Protein AF-A0A0U5G8X6-F1 (afdb_monomer_lite)

Sequence (154 aa):
MSQSPSPLSIPTVTPYTIPTEWAPALGSHRTGYASTMPDGLKQTNGIVRELLHFNAFVTVMPESDQDAERSIAPEVDDLRTQAELASPGQDELGKRTYGFWQCPDGFIKWGMGIVSDVAEDVVLALVEAGREVQVETFTGRDPACGTKPALGFQ

Secondary structure (DSSP, 8-state):
-PPPPPPP-----PPPPPPTTTGGGTTSEEEEEEE-TTS-EEEEEEEEEEEEEEEEEEEEE-SSHHHHHT-B---HHHHHHHHHH--TT---TT-EEEEEEE-TTSEEEEEEEEEEEEEEEEEEEEEEE----------SPPTTT-PPP-----

Structure (mmCIF, N/CA/C/O backbone):
data_AF-A0A0U5G8X6-F1
#
_entry.id   AF-A0A0U5G8X6-F1
#
loop_
_atom_site.group_PDB
_atom_site.id
_atom_site.type_symbol
_atom_site.label_atom_id
_atom_site.label_alt_id
_atom_site.label_comp_id
_atom_site.label_asym_id
_atom_site.label_entity_id
_atom_site.label_seq_id
_atom_site.pdbx_PDB_ins_code
_atom_site.Cartn_x
_atom_site.Cartn_y
_atom_site.Cartn_z
_atom_site.occupancy
_atom_site.B_iso_or_equiv
_atom_site.auth_seq_id
_atom_site.auth_comp_id
_atom_site.auth_asym_id
_atom_site.auth_atom_id
_atom_site.pdbx_PDB_model_num
ATOM 1 N N . MET A 1 1 ? 7.012 1.371 52.267 1.00 55.59 1 MET A N 1
ATOM 2 C CA . MET A 1 1 ? 6.743 0.107 51.550 1.00 55.59 1 MET A CA 1
ATOM 3 C C . MET A 1 1 ? 6.779 0.429 50.063 1.00 55.59 1 MET A C 1
ATOM 5 O O . MET A 1 1 ? 5.874 1.107 49.602 1.00 55.59 1 MET A O 1
ATOM 9 N N . SER A 1 2 ? 7.853 0.072 49.351 1.00 55.00 2 SER A N 1
ATOM 10 C CA . SER A 1 2 ? 7.955 0.284 47.896 1.00 55.00 2 SER A CA 1
ATOM 11 C C . SER A 1 2 ? 7.335 -0.905 47.177 1.00 55.00 2 SER A C 1
ATOM 13 O O . SER A 1 2 ? 7.788 -2.029 47.377 1.00 55.00 2 SER A O 1
ATOM 15 N N . GLN A 1 3 ? 6.301 -0.669 46.372 1.00 51.91 3 GLN A N 1
ATOM 16 C CA . GLN A 1 3 ? 5.785 -1.677 45.449 1.00 51.91 3 GLN A CA 1
ATOM 17 C C . GLN A 1 3 ? 6.628 -1.640 44.173 1.00 51.91 3 GLN A C 1
ATOM 19 O O . GLN A 1 3 ? 6.759 -0.591 43.543 1.00 51.91 3 GLN A O 1
ATOM 24 N N . SER A 1 4 ? 7.232 -2.773 43.821 1.00 58.94 4 SER A N 1
ATOM 25 C CA . SER A 1 4 ? 7.883 -2.951 42.525 1.00 58.94 4 SER A CA 1
ATOM 26 C C . SER A 1 4 ? 6.825 -2.917 41.416 1.00 58.94 4 SER A C 1
ATOM 28 O O . SER A 1 4 ? 5.787 -3.565 41.571 1.00 58.94 4 SER A O 1
ATOM 30 N N . PRO A 1 5 ? 7.056 -2.191 40.308 1.00 54.62 5 PRO A N 1
ATOM 31 C CA . PRO A 1 5 ? 6.130 -2.187 39.185 1.00 54.62 5 PRO A CA 1
ATOM 32 C C . PRO A 1 5 ? 6.063 -3.583 38.563 1.00 54.62 5 PRO A C 1
ATOM 34 O O . PRO A 1 5 ? 7.088 -4.236 38.352 1.00 54.62 5 PRO A O 1
ATOM 37 N N . SER A 1 6 ? 4.846 -4.048 38.291 1.00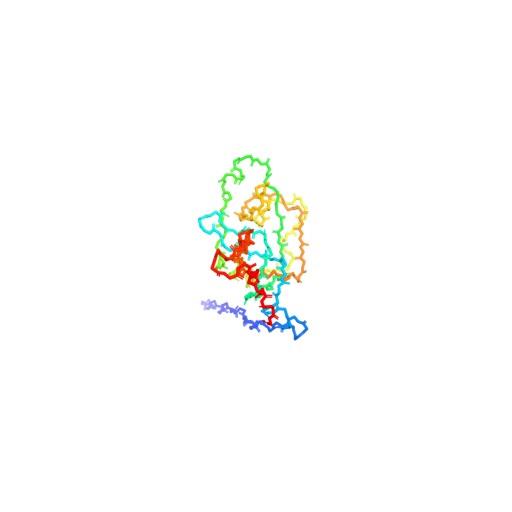 61.19 6 SER A N 1
ATOM 38 C CA . SER A 1 6 ? 4.619 -5.300 37.575 1.00 61.19 6 SER A CA 1
ATOM 39 C C . SER A 1 6 ? 5.204 -5.213 36.159 1.00 61.19 6 SER A C 1
ATOM 41 O O . SER A 1 6 ? 5.066 -4.171 35.512 1.00 61.19 6 SER A O 1
ATOM 43 N N . PRO A 1 7 ? 5.854 -6.276 35.659 1.00 54.09 7 PRO A N 1
ATOM 44 C CA . PRO A 1 7 ? 6.399 -6.283 34.310 1.00 54.09 7 PRO A CA 1
ATOM 45 C C . PRO A 1 7 ? 5.270 -6.182 33.277 1.00 54.09 7 PRO A C 1
ATOM 47 O O . PRO A 1 7 ? 4.274 -6.906 33.349 1.00 54.09 7 PRO A O 1
ATOM 50 N N . LEU A 1 8 ? 5.441 -5.272 32.315 1.00 38.34 8 LEU A N 1
ATOM 51 C CA . LEU A 1 8 ? 4.587 -5.160 31.135 1.00 38.34 8 LEU A CA 1
ATOM 52 C C . LEU A 1 8 ? 4.629 -6.487 30.372 1.00 38.34 8 LEU A C 1
ATOM 54 O O . LEU A 1 8 ? 5.698 -6.958 29.984 1.00 38.34 8 LEU A O 1
ATOM 58 N N . SER A 1 9 ? 3.463 -7.101 30.186 1.00 38.19 9 SER A N 1
ATOM 59 C CA . SER A 1 9 ? 3.331 -8.306 29.370 1.00 38.19 9 SER A CA 1
ATOM 60 C C . SER A 1 9 ? 3.468 -7.909 27.905 1.00 38.19 9 SER A C 1
ATOM 62 O O . SER A 1 9 ? 2.636 -7.168 27.387 1.00 38.19 9 SER A O 1
ATOM 64 N N . ILE A 1 10 ? 4.535 -8.365 27.251 1.00 36.16 10 ILE A N 1
ATOM 65 C CA . ILE A 1 10 ? 4.711 -8.186 25.809 1.00 36.16 10 ILE A CA 1
ATOM 66 C C . ILE A 1 10 ? 3.688 -9.105 25.122 1.00 36.16 10 ILE A C 1
ATOM 68 O O . ILE A 1 10 ? 3.688 -10.307 25.413 1.00 36.16 10 ILE A O 1
ATOM 72 N N . PRO A 1 11 ? 2.794 -8.584 24.260 1.00 35.22 11 PRO A N 1
ATOM 73 C CA . PRO A 1 11 ? 1.847 -9.423 23.542 1.00 35.22 11 PRO A CA 1
ATOM 74 C C . PRO A 1 11 ? 2.612 -10.446 22.700 1.00 35.22 11 PRO A C 1
ATOM 76 O O . PRO A 1 11 ? 3.567 -10.121 21.996 1.00 35.22 11 PRO A O 1
ATOM 79 N N . THR A 1 12 ? 2.215 -11.711 22.815 1.00 32.28 12 THR A N 1
ATOM 80 C CA . THR A 1 12 ? 2.789 -12.792 22.014 1.00 32.28 12 THR A CA 1
ATOM 81 C C . THR A 1 12 ? 2.284 -12.633 20.584 1.00 32.28 12 THR A C 1
ATOM 83 O O . THR A 1 12 ? 1.114 -12.892 20.309 1.00 32.28 12 THR A O 1
ATOM 86 N N . VAL A 1 13 ? 3.160 -12.182 19.685 1.00 33.34 13 VAL A N 1
ATOM 87 C CA . VAL A 1 13 ? 2.876 -12.140 18.247 1.00 33.34 13 VAL A CA 1
ATOM 88 C C . VAL A 1 13 ? 2.747 -13.584 17.777 1.00 33.34 13 VAL A C 1
ATOM 90 O O . VAL A 1 13 ? 3.715 -14.344 17.786 1.00 33.34 13 VAL A O 1
ATOM 93 N N . THR A 1 14 ? 1.527 -13.989 17.434 1.00 33.44 14 THR A N 1
ATOM 94 C CA . THR A 1 14 ? 1.301 -15.297 16.818 1.00 33.44 14 THR A CA 1
ATOM 95 C C . THR A 1 14 ? 1.704 -15.165 15.352 1.00 33.44 14 THR A C 1
ATOM 97 O O . THR A 1 14 ? 1.130 -14.312 14.675 1.00 33.44 14 THR A O 1
ATOM 100 N N . PRO A 1 15 ? 2.679 -15.942 14.844 1.00 36.69 15 PRO A N 1
ATOM 101 C CA . PRO A 1 15 ? 3.038 -15.879 13.435 1.00 36.69 15 PRO A CA 1
ATOM 102 C C . PRO A 1 15 ? 1.812 -16.258 12.602 1.00 36.69 15 PRO A C 1
ATOM 104 O O . PRO A 1 15 ? 1.277 -17.365 12.717 1.00 36.69 15 PRO A O 1
ATOM 107 N N . TYR A 1 16 ? 1.331 -15.305 11.809 1.00 46.72 16 TYR A N 1
ATOM 108 C CA . TYR A 1 16 ? 0.156 -15.502 10.976 1.00 46.72 16 TYR A CA 1
ATOM 109 C C . TYR A 1 16 ? 0.471 -16.517 9.875 1.00 46.72 16 TYR A C 1
ATOM 111 O O . TYR A 1 16 ? 1.478 -16.420 9.175 1.00 46.72 16 TYR A O 1
ATOM 119 N N . THR A 1 17 ? -0.397 -17.516 9.738 1.00 42.88 17 THR A N 1
ATOM 120 C CA . THR A 1 17 ? -0.304 -18.526 8.683 1.00 42.88 17 THR A CA 1
ATOM 121 C C . THR A 1 17 ? -1.253 -18.124 7.566 1.00 42.88 17 THR A C 1
ATOM 123 O O . THR A 1 17 ? -2.453 -18.010 7.802 1.00 42.88 17 THR A O 1
ATOM 126 N N . ILE A 1 18 ? -0.720 -17.924 6.358 1.00 48.94 18 ILE A N 1
ATOM 127 C CA . ILE A 1 18 ? -1.517 -17.614 5.165 1.00 48.94 18 ILE A CA 1
ATOM 128 C C . ILE A 1 18 ? -2.607 -18.694 5.000 1.00 48.94 18 ILE A C 1
ATOM 130 O O . ILE A 1 18 ? -2.266 -19.884 4.968 1.00 48.94 18 ILE A O 1
ATOM 134 N N . PRO A 1 19 ? -3.895 -18.317 4.882 1.00 51.84 19 PRO A N 1
ATOM 135 C CA . PRO A 1 19 ? -4.981 -19.240 4.595 1.00 51.84 19 PRO A CA 1
ATOM 136 C C . PRO A 1 19 ? -4.632 -20.141 3.409 1.00 51.84 19 PRO A C 1
ATOM 138 O O . PRO A 1 19 ? -4.176 -19.678 2.362 1.00 51.84 19 PRO A O 1
ATOM 141 N N . THR A 1 20 ? -4.835 -21.451 3.556 1.00 50.59 20 THR A N 1
ATOM 142 C CA . THR A 1 20 ? -4.421 -22.460 2.560 1.00 50.59 20 THR A CA 1
ATOM 143 C C . THR A 1 20 ? -5.060 -22.233 1.182 1.00 50.59 20 THR A C 1
ATOM 145 O O . THR A 1 20 ? -4.503 -22.621 0.158 1.00 50.59 20 THR A O 1
ATOM 148 N N . GLU A 1 21 ? -6.196 -21.544 1.142 1.00 52.50 21 GLU A N 1
ATOM 149 C CA . GLU A 1 21 ? -6.906 -21.110 -0.064 1.00 52.50 21 GLU A CA 1
ATOM 150 C C . GLU A 1 21 ? -6.194 -20.011 -0.874 1.00 52.50 21 GLU A C 1
ATOM 152 O O . GLU A 1 21 ? -6.480 -19.852 -2.060 1.00 52.50 21 GLU A O 1
ATOM 157 N N . TRP A 1 22 ? -5.230 -19.293 -0.287 1.00 53.91 22 TRP A N 1
ATOM 158 C CA . TRP A 1 22 ? -4.428 -18.268 -0.971 1.00 53.91 22 TRP A CA 1
ATOM 159 C C . TRP A 1 22 ? -3.051 -18.771 -1.419 1.00 53.91 22 TRP A C 1
ATOM 161 O O . TRP A 1 22 ? -2.419 -18.159 -2.280 1.00 53.91 22 TRP A O 1
ATOM 171 N N . ALA A 1 23 ? -2.617 -19.939 -0.933 1.00 51.88 23 ALA A N 1
ATOM 172 C CA . ALA A 1 23 ? -1.403 -20.618 -1.390 1.00 51.88 23 ALA A CA 1
ATOM 173 C C . ALA A 1 23 ? -1.316 -20.850 -2.923 1.00 51.88 23 ALA A C 1
ATOM 175 O O . ALA A 1 23 ? -0.206 -20.760 -3.451 1.00 51.88 23 ALA A O 1
ATOM 176 N N . PRO A 1 24 ? -2.418 -21.065 -3.683 1.00 56.81 24 PRO A N 1
ATOM 177 C CA . PRO A 1 24 ? -2.357 -21.179 -5.144 1.00 56.81 24 PRO A CA 1
ATOM 178 C C . PRO A 1 24 ? -1.986 -19.870 -5.861 1.00 56.81 24 PRO A C 1
ATOM 180 O O . PRO A 1 24 ? -1.780 -19.883 -7.074 1.00 56.81 24 PRO A O 1
ATOM 183 N N . ALA A 1 25 ? -1.966 -18.728 -5.162 1.00 65.75 25 ALA A N 1
ATOM 184 C CA . ALA A 1 25 ? -1.682 -17.435 -5.776 1.00 65.75 25 ALA A CA 1
ATOM 185 C C . ALA A 1 25 ? -0.180 -17.170 -5.944 1.00 65.75 25 ALA A C 1
ATOM 187 O O . ALA A 1 25 ? 0.185 -16.456 -6.878 1.00 65.75 25 ALA A O 1
ATOM 188 N N . LEU A 1 26 ? 0.690 -17.752 -5.111 1.00 77.69 26 LEU A N 1
ATOM 189 C CA . LEU A 1 26 ? 2.141 -17.605 -5.259 1.00 77.69 26 LEU A CA 1
ATOM 190 C C . LEU A 1 26 ? 2.605 -18.216 -6.589 1.00 77.69 26 LEU A C 1
ATOM 192 O O . LEU A 1 26 ? 2.219 -19.325 -6.950 1.00 77.69 26 LEU A O 1
ATOM 196 N N . GLY A 1 27 ? 3.417 -17.478 -7.342 1.00 80.06 27 GLY A N 1
ATOM 197 C CA . GLY A 1 27 ? 3.861 -17.873 -8.680 1.00 80.06 27 GLY A CA 1
ATOM 198 C C . GLY A 1 27 ? 2.821 -17.674 -9.791 1.00 80.06 27 GLY A C 1
ATOM 199 O O . GLY A 1 27 ? 3.159 -17.837 -10.961 1.00 80.06 27 GLY A O 1
ATOM 200 N N . SER A 1 28 ? 1.580 -17.290 -9.467 1.00 84.38 28 SER A N 1
ATOM 201 C CA . SER A 1 28 ? 0.555 -16.966 -10.469 1.00 84.38 28 SER A CA 1
ATOM 202 C C . SER A 1 28 ? 0.680 -15.521 -10.966 1.00 84.38 28 SER A C 1
ATOM 204 O O . SER A 1 28 ? 1.193 -14.655 -10.258 1.00 84.38 28 SER A O 1
ATOM 206 N N . HIS A 1 29 ? 0.199 -15.247 -12.182 1.00 83.31 29 HIS A N 1
ATOM 207 C CA . HIS A 1 29 ? 0.116 -13.885 -12.712 1.00 83.31 29 HIS A CA 1
ATOM 208 C C . HIS A 1 29 ? -1.139 -13.174 -12.196 1.00 83.31 29 HIS A C 1
ATOM 210 O O . HIS A 1 29 ? -2.255 -13.615 -12.482 1.00 83.31 29 HIS A O 1
ATOM 216 N N . ARG A 1 30 ? -0.966 -12.070 -11.460 1.00 82.06 30 ARG A N 1
ATOM 217 C CA . ARG A 1 30 ? -2.056 -11.232 -10.929 1.00 82.06 30 ARG A CA 1
ATOM 218 C C . ARG A 1 30 ? -1.658 -9.759 -10.886 1.00 82.06 30 ARG A C 1
ATOM 220 O O . ARG A 1 30 ? -0.491 -9.412 -11.063 1.00 82.06 30 ARG A O 1
ATOM 227 N N . THR A 1 31 ? -2.641 -8.902 -10.637 1.00 83.62 31 THR A N 1
ATOM 228 C CA . THR A 1 31 ? -2.404 -7.510 -10.255 1.00 83.62 31 THR A CA 1
ATOM 229 C C . THR A 1 31 ? -1.940 -7.453 -8.800 1.00 83.62 31 THR A C 1
ATOM 231 O O . THR A 1 31 ? -2.530 -8.098 -7.935 1.00 83.62 31 THR A O 1
ATOM 234 N N . GLY A 1 32 ? -0.896 -6.680 -8.535 1.00 87.50 32 GLY A N 1
ATOM 235 C CA . GLY A 1 32 ? -0.355 -6.435 -7.202 1.00 87.50 32 GLY A CA 1
ATOM 236 C C . GLY A 1 32 ? 0.553 -5.211 -7.208 1.00 87.50 32 GLY A C 1
ATOM 237 O O . GLY A 1 32 ? 0.454 -4.377 -8.107 1.00 87.50 32 GLY A O 1
ATOM 238 N N . TYR A 1 33 ? 1.447 -5.109 -6.231 1.00 87.75 33 TYR A N 1
ATOM 239 C CA . TYR A 1 33 ? 2.402 -4.011 -6.109 1.00 87.75 33 TYR A CA 1
ATOM 240 C C . TYR A 1 33 ? 3.819 -4.489 -6.398 1.00 87.75 33 TYR A C 1
ATOM 242 O O . TYR A 1 33 ? 4.267 -5.491 -5.843 1.00 87.75 33 TYR A O 1
ATOM 250 N N . ALA A 1 34 ? 4.526 -3.766 -7.262 1.00 88.62 34 ALA A N 1
ATOM 251 C CA . ALA A 1 34 ? 5.941 -3.985 -7.526 1.00 88.62 34 ALA A CA 1
ATOM 252 C C . ALA A 1 34 ? 6.750 -2.786 -7.049 1.00 88.62 34 ALA A C 1
ATOM 254 O O . ALA A 1 34 ? 6.329 -1.637 -7.206 1.00 88.62 34 ALA A O 1
ATOM 255 N N . SER A 1 35 ? 7.934 -3.065 -6.511 1.00 86.81 35 SER A N 1
ATOM 256 C CA . SER A 1 35 ? 8.897 -2.026 -6.180 1.00 86.81 35 SER A CA 1
ATOM 257 C C . SER A 1 35 ? 9.553 -1.479 -7.437 1.00 86.81 35 SER A C 1
ATOM 259 O O . SER A 1 35 ? 10.065 -2.221 -8.276 1.00 86.81 35 SER A O 1
ATOM 261 N N . THR A 1 36 ? 9.526 -0.161 -7.554 1.00 83.00 36 THR A N 1
ATOM 262 C CA . THR A 1 36 ? 10.104 0.616 -8.647 1.00 83.00 36 THR A CA 1
ATOM 263 C C . THR A 1 36 ? 11.045 1.659 -8.063 1.00 83.00 36 THR A C 1
ATOM 265 O O . THR A 1 36 ? 10.966 2.835 -8.415 1.00 83.00 36 THR A O 1
ATOM 268 N N . MET A 1 37 ? 11.884 1.254 -7.103 1.00 75.25 37 MET A N 1
ATOM 269 C CA . MET A 1 37 ? 12.822 2.172 -6.456 1.00 75.25 37 MET A CA 1
ATOM 270 C C . MET A 1 37 ? 13.568 3.012 -7.504 1.00 75.25 37 MET A C 1
ATOM 272 O O . MET A 1 37 ? 14.041 2.457 -8.502 1.00 75.25 37 MET A O 1
ATOM 276 N N . PRO A 1 38 ? 13.687 4.332 -7.287 1.00 71.88 38 PRO A N 1
ATOM 277 C CA . PRO A 1 38 ? 13.408 5.059 -6.040 1.00 71.88 38 PRO A CA 1
ATOM 278 C C . PRO A 1 38 ? 11.954 5.541 -5.854 1.00 71.88 38 PRO A C 1
ATOM 280 O O . PRO A 1 38 ? 11.653 6.141 -4.828 1.00 71.88 38 PRO A O 1
ATOM 283 N N . ASP A 1 39 ? 11.055 5.302 -6.810 1.00 73.19 39 ASP A N 1
ATOM 284 C CA . ASP A 1 39 ? 9.737 5.961 -6.852 1.00 73.19 39 ASP A CA 1
ATOM 285 C C . ASP A 1 39 ? 8.691 5.342 -5.899 1.00 73.19 39 ASP A C 1
ATOM 287 O O . ASP A 1 39 ? 7.629 5.922 -5.672 1.00 73.19 39 ASP A O 1
ATOM 291 N N . GLY A 1 40 ? 8.997 4.180 -5.310 1.00 82.50 40 GLY A N 1
ATOM 292 C CA . GLY A 1 40 ? 8.147 3.475 -4.345 1.00 82.50 40 GLY A CA 1
ATOM 293 C C . GLY A 1 40 ? 7.492 2.224 -4.912 1.00 82.50 40 GLY A C 1
ATOM 294 O O . GLY A 1 40 ? 8.123 1.444 -5.630 1.00 82.50 40 GLY A O 1
ATOM 295 N N . LEU A 1 41 ? 6.227 2.007 -4.553 1.00 87.19 41 LEU A N 1
ATOM 296 C CA . LEU A 1 41 ? 5.447 0.849 -4.977 1.00 87.19 41 LEU A CA 1
ATOM 297 C C . LEU A 1 41 ? 4.398 1.260 -6.000 1.00 87.19 41 LEU A C 1
ATOM 299 O O . LEU A 1 41 ? 3.588 2.150 -5.744 1.00 87.19 41 LEU A O 1
ATOM 303 N N . LYS A 1 42 ? 4.377 0.578 -7.145 1.00 88.62 42 LYS A N 1
ATOM 304 C CA . LYS A 1 42 ? 3.395 0.811 -8.205 1.00 88.62 42 LYS A CA 1
ATOM 305 C C . LYS A 1 42 ? 2.489 -0.391 -8.377 1.00 88.62 42 LYS A C 1
ATOM 307 O O . LYS A 1 42 ? 2.966 -1.527 -8.418 1.00 88.62 42 LYS A O 1
ATOM 312 N N . GLN A 1 43 ? 1.194 -0.138 -8.544 1.00 86.44 43 GLN A N 1
ATOM 313 C CA . GLN A 1 43 ? 0.272 -1.193 -8.936 1.00 86.44 43 GLN A CA 1
ATOM 314 C C . GLN A 1 43 ? 0.599 -1.660 -10.362 1.00 86.44 43 GLN A C 1
ATOM 316 O O . GLN A 1 43 ? 0.677 -0.856 -11.292 1.00 86.44 43 GLN A O 1
ATOM 321 N N . THR A 1 44 ? 0.813 -2.958 -10.542 1.00 87.69 44 THR A N 1
ATOM 322 C CA . THR A 1 44 ? 1.151 -3.553 -11.836 1.00 87.69 44 THR A CA 1
ATOM 323 C C . THR A 1 44 ? 0.706 -5.011 -11.912 1.00 87.69 44 THR A C 1
ATOM 325 O O . THR A 1 44 ? 0.312 -5.612 -10.913 1.00 87.69 44 THR A O 1
ATOM 328 N N . ASN A 1 45 ? 0.770 -5.591 -13.108 1.00 85.00 45 ASN A N 1
ATOM 329 C CA . ASN A 1 45 ? 0.574 -7.020 -13.317 1.00 85.00 45 ASN A CA 1
ATOM 330 C C . ASN A 1 45 ? 1.925 -7.734 -13.291 1.00 85.00 45 ASN A C 1
ATOM 332 O O . ASN A 1 45 ? 2.882 -7.304 -13.935 1.00 85.00 45 ASN A O 1
ATOM 336 N N . GLY A 1 46 ? 2.004 -8.851 -12.581 1.00 85.94 46 GLY A N 1
ATOM 337 C CA . GLY A 1 46 ? 3.246 -9.601 -12.472 1.00 85.94 46 GLY A CA 1
ATOM 338 C C . GLY A 1 46 ? 3.057 -10.959 -11.826 1.00 85.94 46 GLY A C 1
ATOM 339 O O . GLY A 1 46 ? 1.935 -11.385 -11.550 1.00 85.94 46 GLY A O 1
ATOM 340 N N . ILE A 1 47 ? 4.174 -11.642 -11.604 1.00 87.38 47 ILE A N 1
ATOM 341 C CA . ILE A 1 47 ? 4.188 -12.922 -10.898 1.00 87.38 47 ILE A CA 1
ATOM 342 C C . ILE A 1 47 ? 4.141 -12.618 -9.407 1.00 87.38 47 ILE A C 1
ATOM 344 O O . ILE A 1 47 ? 5.025 -11.933 -8.894 1.00 87.38 47 ILE A O 1
ATOM 348 N N . VAL A 1 48 ? 3.135 -13.135 -8.704 1.00 85.50 48 VAL A N 1
ATOM 349 C CA . VAL A 1 48 ? 3.031 -12.976 -7.250 1.00 85.50 48 VAL A CA 1
ATOM 350 C C . VAL A 1 48 ? 4.218 -13.673 -6.590 1.00 85.50 48 VAL A C 1
ATOM 352 O O . VAL A 1 48 ? 4.384 -14.889 -6.706 1.00 85.50 48 VAL A O 1
ATOM 355 N N . ARG A 1 49 ? 5.050 -12.899 -5.895 1.00 88.31 49 ARG A N 1
ATOM 356 C CA . ARG A 1 49 ? 6.190 -13.402 -5.122 1.00 88.31 49 ARG A CA 1
ATOM 357 C C . ARG A 1 49 ? 5.847 -13.582 -3.656 1.00 88.31 49 ARG A C 1
ATOM 359 O O . ARG A 1 49 ? 6.356 -14.503 -3.029 1.00 88.31 49 ARG A O 1
ATOM 366 N N . GLU A 1 50 ? 4.975 -12.730 -3.140 1.00 88.12 50 GLU A N 1
ATOM 367 C CA . GLU A 1 50 ? 4.638 -12.683 -1.725 1.00 88.12 50 GLU A CA 1
ATOM 368 C C . GLU A 1 50 ? 3.219 -12.136 -1.547 1.00 88.12 50 GLU A C 1
ATOM 370 O O . GLU A 1 50 ? 2.717 -11.383 -2.385 1.00 88.12 50 GLU A O 1
ATOM 375 N N . LEU A 1 51 ? 2.565 -12.548 -0.465 1.00 87.62 51 LEU A N 1
ATOM 376 C CA . LEU A 1 51 ? 1.259 -12.053 -0.049 1.00 87.62 51 LEU A CA 1
ATOM 377 C C . LEU A 1 51 ? 1.414 -11.457 1.348 1.00 87.62 51 LEU A C 1
ATOM 379 O O . LEU A 1 51 ? 1.829 -12.160 2.267 1.00 87.62 51 LEU A O 1
ATOM 383 N N . LEU A 1 52 ? 1.075 -10.183 1.497 1.00 85.31 52 LEU A N 1
ATOM 384 C CA . LEU A 1 52 ? 1.060 -9.486 2.775 1.00 85.31 52 LEU A CA 1
ATOM 385 C C . LEU A 1 52 ? -0.376 -9.399 3.272 1.00 85.31 52 LEU A C 1
ATOM 387 O O . LEU A 1 52 ? -1.242 -8.904 2.552 1.00 85.31 52 LEU A O 1
ATOM 391 N N . HIS A 1 53 ? -0.623 -9.876 4.487 1.00 82.12 53 HIS A N 1
ATOM 392 C CA . HIS A 1 53 ? -1.934 -9.792 5.118 1.00 82.12 53 HIS A CA 1
ATOM 393 C C . HIS A 1 53 ? -1.964 -8.634 6.112 1.00 82.12 53 HIS A C 1
ATOM 395 O O . HIS A 1 53 ? -1.182 -8.610 7.058 1.00 82.12 53 HIS A O 1
ATOM 401 N N . PHE A 1 54 ? -2.876 -7.697 5.896 1.00 80.69 54 PHE A N 1
ATOM 402 C CA . PHE A 1 54 ? -3.131 -6.556 6.756 1.00 80.69 54 PHE A CA 1
ATOM 403 C C . PHE A 1 54 ? -4.436 -6.798 7.502 1.00 80.69 54 PHE A C 1
ATOM 405 O O . PHE A 1 54 ? -5.500 -6.826 6.887 1.00 80.69 54 PHE A O 1
ATOM 412 N N . ASN A 1 55 ? -4.372 -6.896 8.830 1.00 78.38 55 ASN A N 1
ATOM 413 C CA . ASN A 1 55 ? -5.590 -6.961 9.646 1.00 78.38 55 ASN A CA 1
ATOM 414 C C . ASN A 1 55 ? -6.425 -5.677 9.500 1.00 78.38 55 ASN A C 1
ATOM 416 O O . ASN A 1 55 ? -7.648 -5.714 9.581 1.00 78.38 55 ASN A O 1
ATOM 420 N N . ALA A 1 56 ? -5.754 -4.543 9.273 1.00 81.12 56 ALA A N 1
ATOM 421 C CA . ALA A 1 56 ? -6.370 -3.277 8.910 1.00 81.12 56 ALA A CA 1
ATOM 422 C C . ALA A 1 56 ? -5.495 -2.539 7.890 1.00 81.12 56 ALA A C 1
ATOM 424 O O . ALA A 1 56 ? -4.297 -2.347 8.102 1.00 81.12 56 ALA A O 1
ATOM 425 N N . PHE A 1 57 ? -6.097 -2.110 6.787 1.00 85.19 57 PHE A N 1
ATOM 426 C CA . PHE A 1 57 ? -5.463 -1.302 5.758 1.00 85.19 57 PHE A CA 1
ATOM 427 C C . PHE A 1 57 ? -6.161 0.055 5.686 1.00 85.19 57 PHE A C 1
ATOM 429 O O . PHE A 1 57 ? -7.308 0.163 5.248 1.00 85.19 57 PHE A O 1
ATOM 436 N N . VAL A 1 58 ? -5.464 1.092 6.148 1.00 87.19 58 VAL A N 1
ATOM 437 C CA . VAL A 1 58 ? -5.995 2.456 6.229 1.00 87.19 58 VAL A CA 1
ATOM 438 C C . VAL A 1 58 ? -5.563 3.235 4.999 1.00 87.19 58 VAL A C 1
ATOM 440 O O . VAL A 1 58 ? -4.367 3.427 4.766 1.00 87.19 58 VAL A O 1
ATOM 443 N N . THR A 1 59 ? -6.542 3.711 4.236 1.00 90.69 59 THR A N 1
ATOM 444 C CA . THR A 1 59 ? -6.310 4.611 3.106 1.00 90.69 59 THR A CA 1
ATOM 445 C C . THR A 1 59 ? -6.617 6.042 3.525 1.00 90.69 59 THR A C 1
ATOM 447 O O . THR A 1 59 ? -7.637 6.316 4.161 1.00 90.69 59 THR A O 1
ATOM 450 N N . VA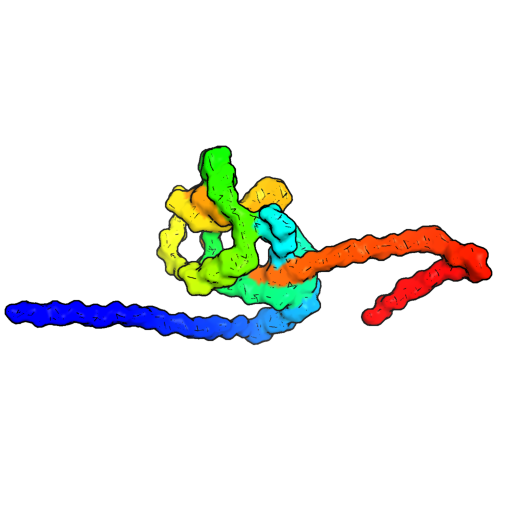L A 1 60 ? -5.733 6.967 3.159 1.00 91.44 60 VAL A N 1
ATOM 451 C CA . VAL A 1 60 ? -5.879 8.395 3.430 1.00 91.44 60 VAL A CA 1
ATOM 452 C C . VAL A 1 60 ? -5.850 9.218 2.149 1.00 91.44 60 VAL A C 1
ATOM 454 O O . VAL A 1 60 ? -5.259 8.839 1.135 1.00 91.44 60 VAL A O 1
ATOM 457 N N . MET A 1 61 ? -6.469 10.390 2.219 1.00 94.00 61 MET A N 1
ATOM 458 C CA . MET A 1 61 ? -6.379 11.441 1.215 1.00 94.00 61 MET A CA 1
ATOM 459 C C . MET A 1 61 ? -5.696 12.666 1.840 1.00 94.00 61 MET A C 1
ATOM 461 O O . MET A 1 61 ? -6.206 13.187 2.837 1.00 94.00 61 MET A O 1
ATOM 465 N N . PRO A 1 62 ? -4.558 13.142 1.301 1.00 92.69 62 PRO A N 1
ATOM 466 C CA . PRO A 1 62 ? -3.943 14.382 1.763 1.00 92.69 62 PRO A CA 1
ATOM 467 C C . PRO A 1 62 ? -4.915 15.561 1.637 1.00 92.69 62 PRO A C 1
ATOM 469 O O . PRO A 1 62 ? -5.590 1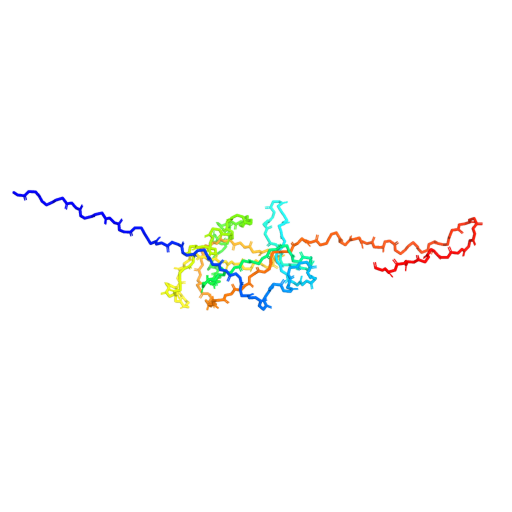5.711 0.621 1.00 92.69 62 PRO A O 1
ATOM 472 N N . GLU A 1 63 ? -4.974 16.414 2.659 1.00 92.06 63 GLU A N 1
ATOM 473 C CA . GLU A 1 63 ? -5.849 17.601 2.661 1.00 92.06 63 GLU A CA 1
ATOM 474 C C . GLU A 1 63 ? -5.220 18.802 1.955 1.00 92.06 63 GLU A C 1
ATOM 476 O O . GLU A 1 63 ? -5.895 19.782 1.643 1.00 92.06 63 GLU A O 1
ATOM 481 N N . SER A 1 64 ? -3.905 18.750 1.752 1.00 91.38 64 SER A N 1
ATOM 482 C CA . SER A 1 64 ? -3.116 19.840 1.201 1.00 91.38 64 SER A CA 1
ATOM 483 C C . SER A 1 64 ? -1.921 19.313 0.414 1.00 91.38 64 SER A C 1
ATOM 485 O O . SER A 1 64 ? -1.416 18.221 0.688 1.00 91.38 64 SER A O 1
ATOM 487 N N . ASP A 1 65 ? -1.416 20.132 -0.509 1.00 88.81 65 ASP A N 1
ATOM 488 C CA . ASP A 1 65 ? -0.185 19.836 -1.250 1.00 88.81 65 ASP A CA 1
ATOM 489 C C . ASP A 1 65 ? 1.003 19.623 -0.299 1.00 88.81 65 ASP A C 1
ATOM 491 O O . ASP A 1 65 ? 1.830 18.747 -0.522 1.00 88.81 65 ASP A O 1
ATOM 495 N N . GLN A 1 66 ? 1.042 20.344 0.827 1.00 90.25 66 GLN A N 1
ATOM 496 C CA . GLN A 1 66 ? 2.077 20.168 1.846 1.00 90.25 66 GLN A CA 1
ATOM 497 C C . GLN A 1 66 ? 2.034 18.776 2.501 1.00 90.25 66 GLN A C 1
ATOM 499 O O . GLN A 1 66 ? 3.086 18.202 2.788 1.00 90.25 66 GLN A O 1
ATOM 504 N N . ASP A 1 67 ? 0.844 18.234 2.773 1.00 87.75 67 ASP A N 1
ATOM 505 C CA . ASP A 1 67 ? 0.707 16.877 3.318 1.00 87.75 67 ASP A CA 1
ATOM 506 C C . ASP A 1 67 ? 1.090 15.822 2.262 1.00 87.75 67 ASP A C 1
ATOM 508 O O . ASP A 1 67 ? 1.782 14.848 2.570 1.00 87.75 67 ASP A O 1
ATOM 512 N N . ALA A 1 68 ? 0.730 16.060 0.997 1.00 87.38 68 ALA A N 1
ATOM 513 C CA . ALA A 1 68 ? 1.132 15.217 -0.127 1.00 87.38 68 ALA A CA 1
ATOM 514 C C . ALA A 1 68 ? 2.661 15.200 -0.329 1.00 87.38 68 ALA A C 1
ATOM 516 O O . ALA A 1 68 ? 3.246 14.132 -0.506 1.00 87.38 68 ALA A O 1
ATOM 517 N N . GLU A 1 69 ? 3.326 16.355 -0.244 1.00 87.31 69 GLU A N 1
ATOM 518 C CA . GLU A 1 69 ? 4.787 16.494 -0.362 1.00 87.31 69 GLU A CA 1
ATOM 519 C C . GLU A 1 69 ? 5.555 15.803 0.772 1.00 87.31 69 GLU A C 1
ATOM 521 O O . GLU A 1 69 ? 6.684 15.357 0.578 1.00 87.31 69 GLU A O 1
ATOM 526 N N . ARG A 1 70 ? 4.950 15.698 1.960 1.00 85.69 70 ARG A N 1
ATOM 527 C CA . ARG A 1 70 ? 5.529 15.000 3.121 1.00 85.69 70 ARG A CA 1
ATOM 528 C C . ARG A 1 70 ? 5.319 13.489 3.091 1.00 85.69 70 ARG A C 1
ATOM 530 O O . ARG A 1 70 ? 5.832 12.799 3.971 1.00 85.69 70 ARG A O 1
ATOM 537 N N . SER A 1 71 ? 4.552 12.983 2.129 1.00 86.88 71 SER A N 1
ATOM 538 C CA . SER A 1 71 ? 4.310 11.552 1.984 1.00 86.88 71 SER A CA 1
ATOM 539 C C . SER A 1 71 ? 5.563 10.851 1.457 1.00 86.88 71 SER A C 1
ATOM 541 O O . SER A 1 71 ? 6.238 11.342 0.554 1.00 86.88 71 SER A O 1
ATOM 543 N N . ILE A 1 72 ? 5.868 9.688 2.019 1.00 87.50 72 ILE A N 1
ATOM 544 C CA . ILE A 1 72 ? 7.086 8.923 1.751 1.00 87.50 72 ILE A CA 1
ATOM 545 C C . ILE A 1 72 ? 6.730 7.747 0.845 1.00 87.50 72 ILE A C 1
ATOM 547 O O . ILE A 1 72 ? 5.687 7.123 1.021 1.00 87.50 72 ILE A O 1
ATOM 551 N N . ALA A 1 73 ? 7.580 7.444 -0.131 1.00 86.38 73 ALA A N 1
ATOM 552 C CA . ALA A 1 73 ? 7.482 6.217 -0.910 1.00 86.38 73 ALA A CA 1
ATOM 553 C C . ALA A 1 73 ? 7.867 5.022 -0.010 1.00 86.38 73 ALA A C 1
ATOM 555 O O . ALA A 1 73 ? 9.036 4.937 0.363 1.00 86.38 73 ALA A O 1
ATOM 556 N N . PRO A 1 74 ? 6.925 4.141 0.386 1.00 84.25 74 PRO A N 1
ATOM 557 C CA . PRO A 1 74 ? 7.238 3.015 1.251 1.00 84.25 74 PRO A CA 1
ATOM 558 C C . PRO A 1 74 ? 8.074 1.987 0.492 1.00 84.25 74 PRO A C 1
ATOM 560 O O . PRO A 1 74 ? 7.830 1.705 -0.686 1.00 84.25 74 PRO A O 1
ATOM 563 N N . GLU A 1 75 ? 9.028 1.388 1.186 1.00 85.12 75 GLU A N 1
ATOM 564 C CA . GLU A 1 75 ? 9.718 0.196 0.725 1.00 85.12 75 GLU A CA 1
ATOM 565 C C . GLU A 1 75 ? 8.884 -1.061 1.023 1.00 85.12 75 GLU A C 1
ATOM 567 O O . GLU A 1 75 ? 7.884 -1.047 1.745 1.00 85.12 75 GLU A O 1
ATOM 572 N N . VAL A 1 76 ? 9.302 -2.196 0.460 1.00 82.88 76 VAL A N 1
ATOM 573 C CA . VAL A 1 76 ? 8.656 -3.488 0.739 1.00 82.88 76 VAL A CA 1
ATOM 574 C C . VAL A 1 76 ? 8.736 -3.837 2.230 1.00 82.88 76 VAL A C 1
ATOM 576 O O . VAL A 1 76 ? 7.771 -4.357 2.789 1.00 82.88 76 VAL A O 1
ATOM 579 N N . ASP A 1 77 ? 9.855 -3.522 2.885 1.00 84.38 77 ASP A N 1
ATOM 580 C CA . ASP A 1 77 ? 10.040 -3.787 4.315 1.00 84.38 77 ASP A CA 1
ATOM 581 C C . ASP A 1 77 ? 9.137 -2.909 5.195 1.00 84.38 77 ASP A C 1
ATOM 583 O O . ASP A 1 77 ? 8.654 -3.371 6.233 1.00 84.38 77 ASP A O 1
ATOM 587 N N . ASP A 1 78 ? 8.816 -1.689 4.748 1.00 84.56 78 ASP A N 1
ATOM 588 C CA . ASP A 1 78 ? 7.835 -0.835 5.423 1.00 84.56 78 ASP A CA 1
ATOM 589 C C . ASP A 1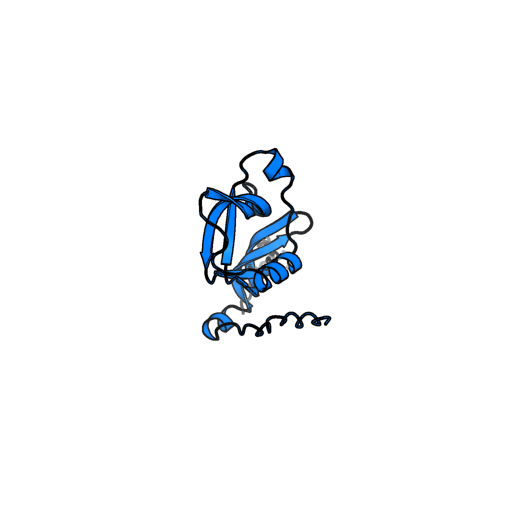 78 ? 6.440 -1.463 5.361 1.00 84.56 78 ASP A C 1
ATOM 591 O O . ASP A 1 78 ? 5.743 -1.517 6.374 1.00 84.56 78 ASP A O 1
ATOM 595 N N . LEU A 1 79 ? 6.041 -2.007 4.202 1.00 82.75 79 LEU A N 1
ATOM 596 C CA . LEU A 1 79 ? 4.764 -2.716 4.079 1.00 82.75 79 LEU A CA 1
ATOM 597 C C . LEU A 1 79 ? 4.690 -3.948 4.977 1.00 82.75 79 LEU A C 1
ATOM 599 O O . LEU A 1 79 ? 3.652 -4.169 5.598 1.00 82.75 79 LEU A O 1
ATOM 603 N N . ARG A 1 80 ? 5.764 -4.742 5.059 1.00 83.25 80 ARG A N 1
ATOM 604 C CA . ARG A 1 80 ? 5.820 -5.910 5.955 1.00 83.25 80 ARG A CA 1
ATOM 605 C C . ARG A 1 80 ? 5.636 -5.489 7.406 1.00 83.25 80 ARG A C 1
ATOM 607 O O . ARG A 1 80 ? 4.785 -6.030 8.104 1.00 83.25 80 ARG A O 1
ATOM 614 N N . THR A 1 81 ? 6.379 -4.468 7.824 1.00 83.38 81 THR A N 1
ATOM 615 C CA . THR A 1 81 ? 6.303 -3.932 9.186 1.00 83.38 81 THR A CA 1
ATOM 616 C C . THR A 1 81 ? 4.896 -3.419 9.498 1.00 83.38 81 THR A C 1
ATOM 618 O O . THR A 1 81 ? 4.359 -3.692 10.568 1.00 83.38 81 THR A O 1
ATOM 621 N N . GLN A 1 82 ? 4.256 -2.714 8.561 1.00 81.31 82 GLN A N 1
ATOM 622 C CA . GLN A 1 82 ? 2.883 -2.239 8.745 1.00 81.31 82 GLN A CA 1
ATOM 623 C C . GLN A 1 82 ? 1.868 -3.384 8.795 1.00 81.31 82 GLN A C 1
ATOM 625 O O . GLN A 1 82 ? 0.967 -3.344 9.626 1.00 81.31 82 GLN A O 1
ATOM 630 N N . ALA A 1 83 ? 2.024 -4.419 7.969 1.00 80.31 83 ALA A N 1
ATOM 631 C CA . ALA A 1 83 ? 1.163 -5.601 8.001 1.00 80.31 83 ALA A CA 1
ATOM 632 C C . ALA A 1 83 ? 1.196 -6.301 9.373 1.00 80.31 83 ALA A C 1
ATOM 634 O O . ALA A 1 83 ? 0.163 -6.753 9.866 1.00 80.31 83 ALA A O 1
ATOM 635 N N . GLU A 1 84 ? 2.367 -6.338 10.016 1.00 78.00 84 GLU A N 1
ATOM 636 C CA . GLU A 1 84 ? 2.547 -6.911 11.354 1.00 78.00 84 GLU A CA 1
ATOM 637 C C . GLU A 1 84 ? 1.981 -6.031 12.480 1.00 78.00 84 GLU A C 1
ATOM 639 O O . GLU A 1 84 ? 1.466 -6.553 13.470 1.00 78.00 84 GLU A O 1
ATOM 644 N N . LEU A 1 85 ? 2.090 -4.703 12.353 1.00 74.19 85 LEU A N 1
ATOM 645 C CA . LEU A 1 85 ? 1.710 -3.751 13.403 1.00 74.19 85 LEU A CA 1
ATOM 646 C C . LEU A 1 85 ? 0.250 -3.287 13.326 1.00 74.19 85 LEU A C 1
ATOM 648 O O . LEU A 1 85 ? -0.306 -2.849 14.340 1.00 74.19 85 LEU A O 1
ATOM 652 N N . ALA A 1 86 ? -0.373 -3.357 12.149 1.00 68.31 86 ALA A N 1
ATOM 653 C CA . ALA A 1 86 ? -1.732 -2.882 11.936 1.00 68.31 86 ALA A CA 1
ATOM 654 C C . ALA A 1 86 ? -2.725 -3.627 12.839 1.00 68.31 86 ALA A C 1
ATOM 656 O O . ALA A 1 86 ? -2.886 -4.850 12.770 1.00 68.31 86 ALA A O 1
ATOM 657 N N . SER A 1 87 ? -3.402 -2.861 13.694 1.00 65.69 87 SER A N 1
ATOM 658 C CA . SER A 1 87 ? -4.412 -3.357 14.625 1.00 65.69 87 SER A CA 1
ATOM 659 C C . SER A 1 87 ? -5.794 -2.839 14.214 1.00 65.69 87 SER A C 1
ATOM 661 O O . SER A 1 87 ? -5.933 -1.634 13.994 1.00 65.69 87 SER A O 1
ATOM 663 N N . PRO A 1 88 ? -6.821 -3.701 14.129 1.00 61.25 88 PRO A N 1
ATOM 664 C CA . PRO A 1 88 ? -8.169 -3.270 13.775 1.00 61.25 88 PRO A CA 1
ATOM 665 C C . PRO A 1 88 ? -8.760 -2.312 14.823 1.00 61.25 88 PRO A C 1
ATOM 667 O O . PRO A 1 88 ? -8.542 -2.466 16.027 1.00 61.25 88 PRO A O 1
ATOM 670 N N . GLY A 1 89 ? -9.522 -1.317 14.353 1.00 56.88 89 GLY A N 1
ATOM 671 C CA . GLY A 1 89 ? -10.380 -0.475 15.195 1.00 56.88 89 GLY A CA 1
ATOM 672 C C . GLY A 1 89 ? -9.789 0.824 15.763 1.00 56.88 89 GLY A C 1
ATOM 673 O O . GLY A 1 89 ? -10.337 1.331 16.741 1.00 56.88 89 GLY A O 1
ATOM 674 N N . GLN A 1 90 ? -8.707 1.384 15.204 1.00 62.78 90 GLN A N 1
ATOM 675 C CA . GLN A 1 90 ? -8.152 2.672 15.681 1.00 62.78 90 GLN A CA 1
ATOM 676 C C . GLN A 1 90 ? -8.474 3.898 14.809 1.00 62.78 90 GLN A C 1
ATOM 678 O O . GLN A 1 90 ? -8.402 5.035 15.299 1.00 62.78 90 GLN A O 1
ATOM 683 N N . ASP A 1 91 ? -8.876 3.688 13.556 1.00 73.50 91 ASP A N 1
ATOM 684 C CA . ASP A 1 91 ? -9.081 4.763 12.587 1.00 73.50 91 ASP A CA 1
ATOM 685 C C . ASP A 1 91 ? -10.553 4.884 12.177 1.00 73.50 91 ASP A C 1
ATOM 687 O O . ASP A 1 91 ? -11.221 3.907 11.851 1.00 73.50 91 ASP A O 1
ATOM 691 N N . GLU A 1 92 ? -11.065 6.114 12.226 1.00 82.19 92 GLU A N 1
ATOM 692 C CA . GLU A 1 92 ? -12.445 6.468 11.886 1.00 82.19 92 GLU A CA 1
ATOM 693 C C . GLU A 1 92 ? -12.455 7.258 10.572 1.00 82.19 92 GLU A C 1
ATOM 695 O O . GLU A 1 92 ? -11.616 8.142 10.376 1.00 82.19 92 GLU A O 1
ATOM 700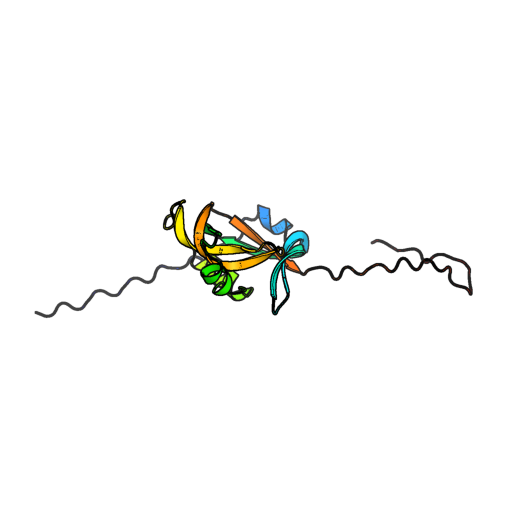 N N . LEU A 1 93 ? -13.421 6.981 9.687 1.00 88.06 93 LEU A N 1
ATOM 701 C CA . LEU A 1 93 ? -13.606 7.739 8.444 1.00 88.06 93 LEU A CA 1
ATOM 702 C C . LEU A 1 93 ? -13.699 9.246 8.732 1.00 88.06 93 LEU A C 1
ATOM 704 O O . LEU A 1 93 ? -14.427 9.676 9.627 1.00 88.06 93 LEU A O 1
ATOM 708 N N . GLY A 1 94 ? -12.983 10.060 7.955 1.00 88.06 94 GLY A N 1
ATOM 709 C CA . GLY A 1 94 ? -12.974 11.514 8.127 1.00 88.06 94 GLY A CA 1
ATOM 710 C C . GLY A 1 94 ? -12.012 12.039 9.202 1.00 88.06 94 GLY A C 1
ATOM 711 O O . GLY A 1 94 ? -11.848 13.252 9.320 1.00 88.06 94 GLY A O 1
ATOM 712 N N . LYS A 1 95 ? -11.348 11.169 9.973 1.00 90.38 95 LYS A N 1
ATOM 713 C CA . LYS A 1 95 ? -10.321 11.566 10.947 1.00 90.38 95 LYS A CA 1
ATOM 714 C C . LYS A 1 95 ? -8.974 11.780 10.259 1.00 90.38 95 LYS A C 1
ATOM 716 O O . LYS A 1 95 ? -8.670 11.136 9.261 1.00 90.38 95 LYS A O 1
ATOM 721 N N . ARG A 1 96 ? -8.136 12.654 10.819 1.00 90.25 96 ARG A N 1
ATOM 722 C CA . ARG A 1 96 ? -6.753 12.839 10.361 1.00 90.25 96 ARG A CA 1
ATOM 723 C C . ARG A 1 96 ? -5.824 11.792 10.984 1.00 90.25 96 ARG A C 1
ATOM 725 O O . ARG A 1 96 ? -5.768 11.698 12.211 1.00 90.25 96 ARG A O 1
ATOM 732 N N . THR A 1 97 ? -5.108 11.030 10.159 1.00 89.81 97 THR A N 1
ATOM 733 C CA . THR A 1 97 ? -4.183 9.963 10.586 1.00 89.81 97 THR A CA 1
ATOM 734 C C . THR A 1 97 ? -3.094 9.701 9.536 1.00 89.81 97 THR A C 1
ATOM 736 O O . THR A 1 97 ? -3.091 10.317 8.467 1.00 89.81 97 THR A O 1
ATOM 739 N N . TYR A 1 98 ? -2.168 8.790 9.841 1.00 87.56 98 TYR A N 1
ATOM 740 C CA . TYR A 1 98 ? -1.219 8.256 8.863 1.00 87.56 98 TYR A CA 1
ATOM 741 C C . TYR A 1 98 ? -1.784 7.012 8.180 1.00 87.56 98 TYR A C 1
ATOM 743 O O . TYR A 1 98 ? -2.309 6.126 8.846 1.00 87.56 98 TYR A O 1
ATOM 751 N N . GLY A 1 99 ? -1.628 6.922 6.864 1.00 88.50 99 GLY A N 1
ATOM 752 C CA . GLY A 1 99 ? -2.036 5.744 6.111 1.00 88.50 99 GLY A CA 1
ATOM 753 C C . GLY A 1 99 ? -1.476 5.724 4.698 1.00 88.50 99 GLY A C 1
ATOM 754 O O . GLY A 1 99 ? -0.614 6.530 4.328 1.00 88.50 99 GLY A O 1
ATOM 755 N N . PHE A 1 100 ? -1.985 4.792 3.902 1.00 90.06 100 PHE A N 1
ATOM 756 C CA . PHE A 1 100 ? -1.617 4.648 2.503 1.00 90.06 100 PHE A CA 1
ATOM 757 C C . PHE A 1 100 ? -2.389 5.627 1.631 1.00 90.06 100 PHE A C 1
ATOM 759 O O . PHE A 1 100 ? -3.595 5.798 1.770 1.00 90.06 100 PHE A O 1
ATOM 766 N N . TRP A 1 101 ? -1.702 6.248 0.686 1.00 90.12 101 TRP A N 1
ATOM 767 C CA . TRP A 1 101 ? -2.292 7.140 -0.294 1.00 90.12 101 TRP A CA 1
ATOM 768 C C . TRP A 1 101 ? -1.896 6.690 -1.698 1.00 90.12 101 TRP A C 1
ATOM 770 O O . TRP A 1 101 ? -0.712 6.601 -2.023 1.00 90.12 101 TRP A O 1
ATOM 780 N N . GLN A 1 102 ? -2.896 6.420 -2.537 1.00 87.19 102 GLN A N 1
ATOM 781 C CA . GLN A 1 102 ? -2.703 6.191 -3.965 1.00 87.19 102 GLN A CA 1
ATOM 782 C C . GLN A 1 102 ? -2.535 7.546 -4.664 1.00 87.19 102 GLN A C 1
ATOM 784 O O . GLN A 1 102 ? -3.494 8.304 -4.833 1.00 87.19 102 GLN A O 1
ATOM 789 N N . CYS A 1 103 ? -1.314 7.854 -5.081 1.00 86.56 103 CYS A N 1
ATOM 790 C CA . CYS A 1 103 ? -1.014 9.068 -5.818 1.00 86.56 103 CYS A CA 1
ATOM 791 C C . CYS A 1 103 ? -1.631 9.039 -7.233 1.00 86.56 103 CYS A C 1
ATOM 793 O O . CYS A 1 103 ? -1.804 7.966 -7.820 1.00 86.56 103 CYS A O 1
ATOM 795 N N . PRO A 1 104 ? -1.917 10.212 -7.835 1.00 83.12 104 PRO A N 1
ATOM 796 C CA . PRO A 1 104 ? -2.446 10.296 -9.202 1.00 83.12 104 PRO A CA 1
ATOM 797 C C . PRO A 1 104 ? -1.537 9.689 -10.283 1.00 83.12 104 PRO A C 1
ATOM 799 O O . PRO A 1 104 ? -2.010 9.320 -11.354 1.00 83.12 104 PRO A O 1
ATOM 802 N N . ASP A 1 105 ? -0.236 9.586 -10.014 1.00 79.62 105 ASP A N 1
ATOM 803 C CA . ASP A 1 105 ? 0.770 8.952 -10.878 1.00 79.62 105 ASP A CA 1
ATOM 804 C C . ASP A 1 105 ? 0.762 7.406 -10.802 1.00 79.62 105 ASP A C 1
ATOM 806 O O . ASP A 1 105 ? 1.466 6.729 -11.562 1.00 79.62 105 ASP A O 1
ATOM 810 N N . GLY A 1 106 ? -0.075 6.840 -9.926 1.00 80.31 106 GLY A N 1
ATOM 811 C CA . GLY A 1 106 ? -0.266 5.405 -9.742 1.00 80.31 106 GLY A CA 1
ATOM 812 C C . GLY A 1 106 ? 0.667 4.759 -8.716 1.00 80.31 106 GLY A C 1
ATOM 813 O O . GLY A 1 106 ? 0.599 3.537 -8.556 1.00 80.31 106 GLY A O 1
ATOM 814 N N . PHE A 1 107 ? 1.514 5.532 -8.029 1.00 87.12 107 PHE A N 1
ATOM 815 C CA . PHE A 1 107 ? 2.323 5.033 -6.916 1.00 87.12 107 PHE A CA 1
ATOM 816 C C . PHE A 1 107 ? 1.546 5.072 -5.601 1.00 87.12 107 PHE A C 1
ATOM 818 O O . PHE A 1 107 ? 0.679 5.919 -5.397 1.00 87.12 107 PHE A O 1
ATOM 825 N N . ILE A 1 108 ? 1.877 4.165 -4.688 1.00 87.62 108 ILE A N 1
ATOM 826 C CA . ILE A 1 108 ? 1.439 4.250 -3.296 1.00 87.62 108 ILE A CA 1
ATOM 827 C C . ILE A 1 108 ? 2.495 4.993 -2.491 1.00 87.62 108 ILE A C 1
ATOM 829 O O . ILE A 1 108 ? 3.687 4.715 -2.612 1.00 87.62 108 ILE A O 1
ATOM 833 N N . LYS A 1 109 ? 2.038 5.904 -1.632 1.00 89.38 109 LYS A N 1
ATOM 834 C CA . LYS A 1 109 ? 2.846 6.568 -0.610 1.00 89.38 109 LYS A CA 1
ATOM 835 C C . LYS A 1 109 ? 2.257 6.339 0.778 1.00 89.38 109 LYS A C 1
ATOM 837 O O . LYS A 1 109 ? 1.072 6.052 0.915 1.00 89.38 109 LYS A O 1
ATOM 842 N N . TRP A 1 110 ? 3.085 6.483 1.802 1.00 89.56 110 TRP A N 1
ATOM 843 C CA . TRP A 1 110 ? 2.683 6.522 3.204 1.00 89.56 110 TRP A CA 1
ATOM 844 C C . TRP A 1 110 ? 2.753 7.962 3.708 1.00 89.56 110 TRP A C 1
ATOM 846 O O . TRP A 1 110 ? 3.792 8.615 3.585 1.00 89.56 110 TRP A O 1
ATOM 856 N N . GLY A 1 111 ? 1.666 8.486 4.265 1.00 88.19 111 GLY A N 1
ATOM 857 C CA . GLY A 1 111 ? 1.599 9.900 4.626 1.00 88.19 111 GLY A CA 1
ATOM 858 C C . GLY A 1 111 ? 0.444 10.249 5.549 1.00 88.19 111 GLY A C 1
ATOM 859 O O . GLY A 1 111 ? -0.379 9.404 5.885 1.00 88.19 111 GLY A O 1
ATOM 860 N N . MET A 1 112 ? 0.413 11.511 5.979 1.00 90.25 112 MET A N 1
ATOM 861 C CA . MET A 1 112 ? -0.680 12.060 6.781 1.00 90.25 112 MET A CA 1
ATOM 862 C C . MET A 1 112 ? -1.824 12.498 5.863 1.00 90.25 112 MET A C 1
ATOM 864 O O . MET A 1 112 ? -1.591 13.172 4.861 1.00 90.25 112 MET A O 1
ATOM 868 N N . GLY A 1 113 ? -3.062 12.197 6.238 1.00 92.00 113 GLY A N 1
ATOM 869 C CA . GLY A 1 113 ? -4.243 12.671 5.524 1.00 92.00 113 GLY A CA 1
ATOM 870 C C . GLY A 1 113 ? -5.533 12.373 6.275 1.00 92.00 113 GLY A C 1
ATOM 871 O O . GLY A 1 113 ? -5.511 11.945 7.429 1.00 92.00 113 GLY A O 1
ATOM 872 N N . ILE A 1 114 ? -6.661 12.604 5.612 1.00 93.62 114 ILE A N 1
ATOM 873 C CA . ILE A 1 114 ? -7.980 12.212 6.110 1.00 93.62 114 ILE A CA 1
ATOM 874 C C . ILE A 1 114 ? -8.253 10.775 5.710 1.00 93.62 114 ILE A C 1
ATOM 876 O O . ILE A 1 114 ? -8.121 10.437 4.535 1.00 93.62 114 ILE A O 1
ATOM 880 N N . VAL A 1 115 ? -8.668 9.954 6.672 1.00 90.94 115 VAL A N 1
ATOM 881 C CA . VAL A 1 115 ? -9.109 8.580 6.427 1.00 90.94 115 VAL A CA 1
ATOM 882 C C . VAL A 1 115 ? -10.250 8.596 5.417 1.00 90.94 115 VAL A C 1
ATOM 884 O O . VAL A 1 115 ? -11.334 9.119 5.695 1.00 90.94 115 VAL A O 1
ATOM 887 N N . SER A 1 116 ? -9.993 8.018 4.249 1.00 90.56 116 SER A N 1
ATOM 888 C CA . SER A 1 116 ? -10.972 7.848 3.180 1.00 90.56 116 SER A CA 1
ATOM 889 C C . SER A 1 116 ? -11.573 6.448 3.176 1.00 90.56 116 SER A C 1
ATOM 891 O O . SER A 1 116 ? -12.732 6.302 2.794 1.00 90.56 116 SER A O 1
ATOM 893 N N . ASP A 1 117 ? -10.812 5.446 3.619 1.00 89.00 117 ASP A N 1
ATOM 894 C CA . ASP A 1 117 ? -11.260 4.060 3.706 1.00 89.00 117 ASP A CA 1
ATOM 895 C C . ASP A 1 117 ? -10.480 3.284 4.776 1.00 89.00 117 ASP A C 1
ATOM 897 O O . ASP A 1 117 ? -9.300 3.555 5.021 1.00 89.00 117 ASP A O 1
ATOM 901 N N . VAL A 1 118 ? -11.141 2.307 5.394 1.00 85.31 118 VAL A N 1
ATOM 902 C CA . VAL A 1 118 ? -10.529 1.349 6.320 1.00 85.31 118 VAL A CA 1
ATOM 903 C C . VAL A 1 118 ? -11.036 -0.031 5.941 1.00 85.31 118 VAL A C 1
ATOM 905 O O . VAL A 1 118 ? -12.204 -0.353 6.152 1.00 85.31 118 VAL A O 1
ATOM 908 N N . ALA A 1 119 ? -10.147 -0.840 5.379 1.00 83.88 119 ALA A N 1
ATOM 909 C CA . ALA A 1 119 ? -10.462 -2.200 4.980 1.00 83.88 119 ALA A CA 1
ATOM 910 C C . ALA A 1 119 ? -9.830 -3.189 5.966 1.00 83.88 119 ALA A C 1
ATOM 912 O O . ALA A 1 119 ? -8.637 -3.112 6.257 1.00 83.88 119 ALA A O 1
ATOM 913 N N . GLU A 1 120 ? -10.637 -4.105 6.492 1.00 83.38 120 GLU A N 1
ATOM 914 C CA . GLU A 1 120 ? -10.193 -5.160 7.408 1.00 83.38 120 GLU A CA 1
ATOM 915 C C . GLU A 1 120 ? -9.841 -6.433 6.627 1.00 83.38 120 GLU A C 1
ATOM 917 O O . GLU A 1 120 ? -10.416 -6.692 5.566 1.00 83.38 120 GLU A O 1
ATOM 922 N N . ASP A 1 121 ? -8.888 -7.210 7.148 1.00 79.31 121 ASP A N 1
ATOM 923 C CA . ASP A 1 121 ? -8.456 -8.507 6.598 1.00 79.31 121 ASP A CA 1
ATOM 924 C C . ASP A 1 121 ? -8.094 -8.467 5.095 1.00 79.31 121 ASP A C 1
ATOM 926 O O . ASP A 1 121 ? -8.539 -9.277 4.273 1.00 79.31 121 ASP A O 1
ATOM 930 N N . VAL A 1 122 ? -7.270 -7.487 4.711 1.00 82.06 122 VAL A N 1
ATOM 931 C CA . VAL A 1 122 ? -6.849 -7.254 3.323 1.00 82.06 122 VAL A CA 1
ATOM 932 C C . VAL A 1 122 ? -5.580 -8.024 2.998 1.00 82.06 122 VAL A C 1
ATOM 934 O O . VAL A 1 122 ? -4.613 -8.026 3.756 1.00 82.06 122 VAL A O 1
ATOM 937 N N . VAL A 1 123 ? -5.525 -8.601 1.798 1.00 84.06 123 VAL A N 1
ATOM 938 C CA . VAL A 1 123 ? -4.301 -9.196 1.253 1.00 84.06 123 VAL A CA 1
ATOM 939 C C . VAL A 1 123 ? -3.774 -8.356 0.114 1.00 84.06 123 VAL A C 1
ATOM 941 O O . VAL A 1 123 ? -4.450 -8.169 -0.898 1.00 84.06 123 VAL A O 1
ATOM 944 N N . LEU A 1 124 ? -2.526 -7.926 0.236 1.00 85.94 124 LEU A N 1
ATOM 945 C CA . LEU A 1 124 ? -1.795 -7.304 -0.854 1.00 85.94 124 LEU A CA 1
ATOM 946 C C . LEU A 1 124 ? -0.835 -8.313 -1.470 1.00 85.94 124 LEU A C 1
ATOM 948 O O . LEU A 1 124 ? -0.030 -8.933 -0.780 1.00 85.94 124 LEU A O 1
ATOM 952 N N . ALA A 1 125 ? -0.891 -8.455 -2.790 1.00 87.88 125 ALA A N 1
ATOM 953 C CA . ALA A 1 125 ? 0.103 -9.218 -3.525 1.00 87.88 125 ALA A CA 1
ATOM 954 C C . ALA A 1 125 ? 1.309 -8.332 -3.843 1.00 87.88 125 ALA A C 1
ATOM 956 O O . ALA A 1 125 ? 1.154 -7.294 -4.489 1.00 87.88 125 ALA A O 1
ATOM 957 N N . LEU A 1 126 ? 2.507 -8.766 -3.457 1.00 89.19 126 LEU A N 1
ATOM 958 C CA . LEU A 1 126 ? 3.742 -8.237 -4.018 1.00 89.19 126 LEU A CA 1
ATOM 959 C C . LEU A 1 126 ? 4.076 -9.033 -5.270 1.00 89.19 126 LEU A C 1
ATOM 961 O O . LEU A 1 126 ? 4.217 -10.262 -5.233 1.00 89.19 126 LEU A O 1
ATOM 965 N N . VAL A 1 127 ? 4.183 -8.331 -6.389 1.00 88.31 127 VAL A N 1
ATOM 966 C CA . VAL A 1 127 ? 4.462 -8.938 -7.684 1.00 88.31 127 VAL A CA 1
ATOM 967 C C . VAL A 1 127 ? 5.846 -8.535 -8.149 1.00 88.31 127 VAL A C 1
ATOM 969 O O . VAL A 1 127 ? 6.253 -7.379 -8.053 1.00 88.31 127 VAL A O 1
ATOM 972 N N . GLU A 1 128 ? 6.569 -9.493 -8.709 1.00 88.81 128 GLU A N 1
ATOM 973 C CA . GLU A 1 128 ? 7.668 -9.146 -9.590 1.00 88.81 128 GLU A CA 1
ATOM 974 C C . GLU A 1 128 ? 7.034 -8.650 -10.881 1.00 88.81 128 GLU A C 1
ATOM 976 O O . GLU A 1 128 ? 6.386 -9.427 -11.596 1.00 88.81 128 GLU A O 1
ATOM 981 N N . ALA A 1 129 ? 7.170 -7.346 -11.141 1.00 76.19 129 ALA A N 1
ATOM 982 C CA . ALA A 1 129 ? 6.830 -6.792 -12.437 1.00 76.19 129 ALA A CA 1
ATOM 983 C C . ALA A 1 129 ? 7.562 -7.646 -13.464 1.00 76.19 129 ALA A C 1
ATOM 985 O O . ALA A 1 129 ? 8.794 -7.731 -13.446 1.00 76.19 129 ALA A O 1
ATOM 986 N N . GLY A 1 130 ? 6.806 -8.313 -14.336 1.00 60.88 130 GLY A N 1
ATOM 987 C CA . GLY A 1 130 ? 7.443 -8.916 -15.484 1.00 60.88 130 GLY A CA 1
ATOM 988 C C . GLY A 1 130 ? 8.233 -7.798 -16.149 1.00 60.88 130 GLY A C 1
ATOM 989 O O . GLY A 1 130 ? 7.687 -6.717 -16.383 1.00 60.88 130 GLY A O 1
ATOM 990 N N . ARG A 1 131 ? 9.501 -8.044 -16.506 1.00 50.69 131 ARG A N 1
ATOM 991 C CA . ARG A 1 131 ? 9.939 -7.462 -17.771 1.00 50.69 131 ARG A CA 1
ATOM 992 C C . ARG A 1 131 ? 8.813 -7.857 -18.711 1.00 50.69 131 ARG A C 1
ATOM 994 O O . ARG A 1 131 ? 8.631 -9.049 -18.959 1.00 50.69 131 ARG A O 1
ATOM 1001 N N . GLU A 1 132 ? 8.028 -6.895 -19.182 1.00 43.62 132 GLU A N 1
ATOM 1002 C CA . GLU A 1 132 ? 7.518 -7.033 -20.526 1.00 43.62 132 GLU A CA 1
ATOM 1003 C C . GLU A 1 132 ? 8.793 -7.279 -21.322 1.00 43.62 132 GLU A C 1
ATOM 1005 O O . GLU A 1 132 ? 9.529 -6.367 -21.693 1.00 43.62 132 GLU A O 1
ATOM 1010 N N . VAL A 1 133 ? 9.128 -8.555 -21.511 1.00 37.41 133 VAL A N 1
ATOM 1011 C CA . VAL A 1 133 ? 9.742 -8.961 -22.741 1.00 37.41 133 VAL A CA 1
ATOM 1012 C C . VAL A 1 133 ? 8.676 -8.482 -23.700 1.00 37.41 133 VAL A C 1
ATOM 1014 O O . VAL A 1 133 ? 7.661 -9.146 -23.908 1.00 37.41 133 VAL A O 1
ATOM 1017 N N . GLN A 1 134 ? 8.854 -7.250 -24.190 1.00 32.88 134 GLN A N 1
ATOM 1018 C CA . GLN A 1 134 ? 8.518 -6.952 -25.551 1.00 32.88 134 GLN A CA 1
ATOM 1019 C C . GLN A 1 134 ? 9.101 -8.152 -26.261 1.00 32.88 134 GLN A C 1
ATOM 1021 O O . GLN A 1 134 ? 10.312 -8.275 -26.441 1.00 32.88 134 GLN A O 1
ATOM 1026 N N . VAL A 1 135 ? 8.241 -9.129 -26.529 1.00 33.41 135 VAL A N 1
ATOM 1027 C CA . VAL A 1 135 ? 8.477 -10.011 -27.633 1.00 33.41 135 VAL A CA 1
ATOM 1028 C C . VAL A 1 135 ? 8.511 -8.981 -28.739 1.00 33.41 135 VAL A C 1
ATOM 1030 O O . VAL A 1 135 ? 7.468 -8.498 -29.179 1.00 33.41 135 VAL A O 1
ATOM 1033 N N . GLU A 1 136 ? 9.717 -8.510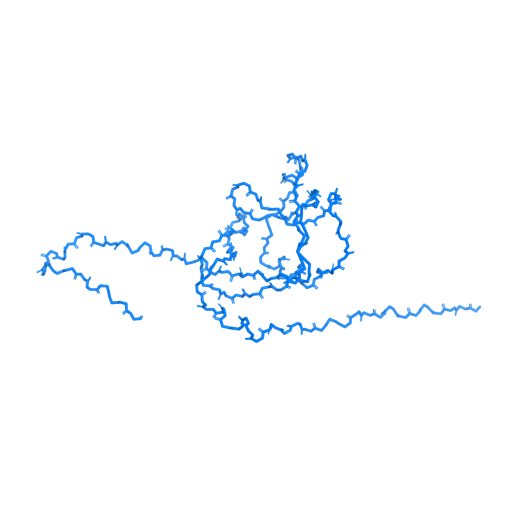 -29.070 1.00 34.56 136 GLU A N 1
ATOM 1034 C CA . GLU A 1 136 ? 9.994 -7.979 -30.377 1.00 34.56 136 GLU A CA 1
ATOM 1035 C C . GLU A 1 136 ? 9.513 -9.117 -31.253 1.00 34.56 136 GLU A C 1
ATOM 1037 O O . GLU A 1 136 ? 10.185 -10.130 -31.448 1.00 34.56 136 GLU A O 1
ATOM 1042 N N . THR A 1 137 ? 8.247 -9.029 -31.655 1.00 35.59 137 THR A N 1
ATOM 1043 C CA . THR A 1 137 ? 7.724 -9.764 -32.776 1.00 35.59 137 THR A CA 1
ATOM 1044 C C . THR A 1 137 ? 8.674 -9.343 -33.865 1.00 35.59 137 THR A C 1
ATOM 1046 O O . THR A 1 137 ? 8.545 -8.251 -34.412 1.00 35.59 137 THR A O 1
ATOM 1049 N N . PHE A 1 138 ? 9.709 -10.148 -34.077 1.00 38.88 138 PHE A N 1
ATOM 1050 C CA . PHE A 1 138 ? 10.656 -9.948 -35.139 1.00 38.88 138 PHE A CA 1
ATOM 1051 C C . PHE A 1 138 ? 9.789 -10.047 -36.390 1.00 38.88 138 PHE A C 1
ATOM 1053 O O . PHE A 1 138 ? 9.311 -11.115 -36.777 1.00 38.88 138 PHE A O 1
ATOM 1060 N N . THR A 1 139 ? 9.424 -8.888 -36.930 1.00 43.06 139 THR A N 1
ATOM 1061 C CA . THR A 1 139 ? 8.581 -8.774 -38.120 1.00 43.06 139 THR A CA 1
ATOM 1062 C C . THR A 1 139 ? 9.390 -9.102 -39.373 1.00 43.06 139 THR A C 1
ATOM 1064 O O . THR A 1 139 ? 8.821 -9.228 -40.456 1.00 43.06 139 THR A O 1
ATOM 1067 N N . GLY A 1 140 ? 10.703 -9.311 -39.227 1.00 48.59 140 GLY A N 1
ATOM 1068 C CA . GLY A 1 140 ? 11.575 -9.861 -40.250 1.00 48.59 140 GLY A CA 1
ATOM 1069 C C . GLY A 1 140 ? 11.433 -11.376 -40.379 1.00 48.59 140 GLY A C 1
ATOM 1070 O O . GLY A 1 140 ? 11.373 -12.114 -39.401 1.00 48.59 140 GLY A O 1
ATOM 1071 N N . ARG A 1 141 ? 11.401 -11.862 -41.617 1.00 47.75 141 ARG A N 1
ATOM 1072 C CA . ARG A 1 141 ? 11.728 -13.262 -41.912 1.00 47.75 141 ARG A CA 1
ATOM 1073 C C . ARG A 1 141 ? 13.246 -13.411 -41.839 1.00 47.75 141 ARG A C 1
ATOM 1075 O O . ARG A 1 141 ? 13.952 -12.478 -42.217 1.00 47.75 141 ARG A O 1
ATOM 1082 N N . ASP A 1 142 ? 13.739 -14.565 -41.399 1.00 48.28 142 ASP A N 1
ATOM 1083 C CA . ASP A 1 142 ? 15.162 -14.892 -41.522 1.00 48.28 142 ASP A CA 1
ATOM 1084 C C . ASP A 1 142 ? 15.568 -14.794 -43.013 1.00 48.28 142 ASP A C 1
ATOM 1086 O O . ASP A 1 142 ? 14.958 -15.474 -43.846 1.00 48.28 142 ASP A O 1
ATOM 1090 N N . PRO A 1 143 ? 16.536 -13.941 -43.394 1.00 49.12 143 PRO A N 1
ATOM 1091 C CA . PRO A 1 143 ? 16.925 -13.760 -44.791 1.00 49.12 143 PRO A CA 1
ATOM 1092 C C . PRO A 1 143 ? 17.617 -14.989 -45.405 1.00 49.12 143 PRO A C 1
ATOM 1094 O O . PRO A 1 143 ? 17.714 -15.064 -46.627 1.00 49.12 143 PRO A O 1
ATOM 1097 N N . ALA A 1 144 ? 18.072 -15.958 -44.602 1.00 50.16 144 ALA A N 1
ATOM 1098 C CA . ALA A 1 144 ? 18.706 -17.181 -45.089 1.00 50.16 144 ALA A CA 1
ATOM 1099 C C . ALA A 1 144 ? 17.699 -18.295 -45.429 1.00 50.16 144 ALA A C 1
ATOM 1101 O O . ALA A 1 144 ? 17.957 -19.098 -46.324 1.00 50.16 144 ALA A O 1
ATOM 1102 N N . CYS A 1 145 ? 16.556 -18.360 -44.737 1.00 50.75 145 CYS A N 1
ATOM 1103 C CA . CYS A 1 145 ? 15.609 -19.478 -44.869 1.00 50.75 145 CYS A CA 1
ATOM 1104 C C . CYS A 1 145 ? 14.128 -19.074 -44.997 1.00 50.75 145 CYS A C 1
ATOM 1106 O O . CYS A 1 145 ? 13.277 -19.922 -45.259 1.00 50.75 145 CYS A O 1
ATOM 1108 N N . GLY A 1 146 ? 13.789 -17.787 -44.872 1.00 52.56 146 GLY A N 1
ATOM 1109 C CA . GLY A 1 146 ? 12.450 -17.247 -45.132 1.00 52.56 146 GLY A CA 1
ATOM 1110 C C . GLY A 1 146 ? 11.361 -17.668 -44.137 1.00 52.56 146 GLY A C 1
ATOM 1111 O O . GLY A 1 146 ? 10.201 -17.279 -44.304 1.00 52.56 146 GLY A O 1
ATOM 1112 N N . THR A 1 147 ? 11.705 -18.443 -43.109 1.00 46.38 147 THR A N 1
ATOM 1113 C CA . THR A 1 147 ? 10.770 -18.954 -42.105 1.00 46.38 147 THR A CA 1
ATOM 1114 C C . THR A 1 147 ? 10.627 -17.996 -40.929 1.00 46.38 147 THR A C 1
ATOM 1116 O O . THR A 1 147 ? 11.597 -17.404 -40.459 1.00 46.38 147 THR A O 1
ATOM 1119 N N . LYS A 1 148 ? 9.390 -17.841 -40.446 1.00 44.06 148 LYS A N 1
ATOM 1120 C CA . LYS A 1 148 ? 9.093 -17.119 -39.205 1.00 44.06 148 LYS A CA 1
ATOM 1121 C C . LYS A 1 148 ? 9.490 -18.039 -38.039 1.00 44.06 148 LYS A C 1
ATOM 1123 O O . LYS A 1 148 ? 9.037 -19.186 -38.053 1.00 44.06 148 LYS A O 1
ATOM 1128 N N . PRO A 1 149 ? 10.319 -17.608 -37.073 1.00 43.50 149 PRO A N 1
ATOM 1129 C CA . PRO A 1 149 ? 10.646 -18.454 -35.933 1.00 43.50 149 PRO A CA 1
ATOM 1130 C C . PRO A 1 149 ? 9.350 -18.801 -35.194 1.00 43.50 149 PRO A C 1
ATOM 1132 O O . PRO A 1 149 ? 8.547 -17.921 -34.873 1.00 43.50 149 PRO A O 1
ATOM 1135 N N . ALA A 1 150 ? 9.107 -20.097 -34.995 1.00 46.47 150 ALA A N 1
ATOM 1136 C CA . ALA A 1 150 ? 7.976 -20.558 -34.212 1.00 46.47 150 ALA A CA 1
ATOM 1137 C C . ALA A 1 150 ? 8.211 -20.129 -32.758 1.00 46.47 150 ALA A C 1
ATOM 1139 O O . ALA A 1 150 ? 9.114 -20.638 -32.097 1.00 46.47 150 ALA A O 1
ATOM 1140 N N . LEU A 1 151 ? 7.416 -19.169 -32.282 1.00 44.81 151 LEU A N 1
ATOM 1141 C CA . LEU A 1 151 ? 7.275 -18.868 -30.861 1.00 44.81 151 LEU A CA 1
ATOM 1142 C C . LEU A 1 151 ? 6.698 -20.122 -30.192 1.00 44.81 151 LEU A C 1
ATOM 1144 O O . LEU A 1 151 ? 5.494 -20.368 -30.241 1.00 44.81 151 LEU A O 1
ATOM 1148 N N . GLY A 1 152 ? 7.580 -20.966 -29.662 1.00 32.00 152 GLY A N 1
ATOM 1149 C CA . GLY A 1 152 ? 7.199 -22.116 -28.859 1.00 32.00 152 GLY A CA 1
ATOM 1150 C C . GLY A 1 152 ? 6.726 -21.632 -27.497 1.00 32.00 152 GLY A C 1
ATOM 1151 O O . GLY A 1 152 ? 7.542 -21.231 -26.675 1.00 32.00 152 GLY A O 1
ATOM 1152 N N . PHE A 1 153 ? 5.415 -21.657 -27.276 1.00 41.00 153 PHE A N 1
ATOM 1153 C CA . PHE A 1 153 ? 4.841 -21.651 -25.936 1.00 41.00 153 PHE A CA 1
ATOM 1154 C C . PHE A 1 153 ? 4.878 -23.092 -25.407 1.00 41.00 153 PHE A C 1
ATOM 1156 O O . PHE A 1 153 ? 4.240 -23.969 -25.994 1.00 41.00 153 PHE A O 1
ATOM 1163 N N . GLN A 1 154 ? 5.612 -23.329 -24.321 1.00 32.16 154 GLN A N 1
ATOM 1164 C CA . GLN A 1 154 ? 5.337 -24.381 -23.339 1.00 32.16 154 GLN A CA 1
ATOM 1165 C C . GLN A 1 154 ? 5.546 -23.803 -21.947 1.00 32.16 154 GLN A C 1
ATOM 1167 O O . GLN A 1 154 ? 6.558 -23.089 -21.770 1.00 32.16 154 GLN A O 1
#

Organism: Aspergillus calidoustus (NCBI:txid454130)

pLDDT: mean 71.87, std 19.6, range [32.0, 94.0]

Foldseek 3Di:
DDDDDDDDDDDDQDPDDPPPVCVVQAQDWDWFWEQPPPQAIATDTAHFHDKQWAQKAWEFDAPDPVQVVPWHRDDPVNSNVNSSPHDPDDADAQDWDWHWYQDPVRGITITIHGGHDMDGGDMGTYGDHDPPPPPVLVPDQDPVPRDRPPPDDD

Radius of gyration: 22.36 Å; chains: 1; bounding box: 32×44×97 Å